Protein AF-A0A2V9HWV8-F1 (afdb_monomer_lite)

Sequence (51 aa):
MNLVPLGNVVAALVFASIGIFIFIVAFMVMDKLTPYHLWKEIVQEHNMALA

Foldseek 3Di:
DPPDPVVVVVVVVVVVVVVVVVVVVVVVVVCVVDVDNVCCCCPPVVVPPPD

pLDDT: mean 81.06, std 14.38, range [50.12, 98.0]

Secondary structure (DSSP, 8-state):
--SS-HHHHHHHHHHHHHHHHHHHHHHHHHHHHSSS-HHHHHHTSTT----

Structure (mmCIF, N/CA/C/O backbone):
data_AF-A0A2V9HWV8-F1
#
_entry.id   AF-A0A2V9HWV8-F1
#
loop_
_atom_site.group_PDB
_atom_site.id
_atom_site.type_symbol
_atom_site.label_atom_id
_atom_site.label_alt_id
_atom_site.label_comp_id
_atom_site.label_asym_id
_atom_site.label_entity_id
_atom_site.label_seq_id
_atom_site.pdbx_PDB_ins_code
_atom_site.Cartn_x
_atom_site.Cartn_y
_atom_site.Cartn_z
_atom_site.occupancy
_atom_site.B_iso_or_equiv
_atom_site.auth_seq_id
_atom_site.auth_comp_id
_atom_site.auth_asym_id
_atom_site.auth_atom_id
_atom_site.pdbx_PDB_model_num
ATOM 1 N N . MET A 1 1 ? 28.497 -2.602 -18.076 1.00 50.12 1 MET A N 1
ATOM 2 C CA . MET A 1 1 ? 27.802 -3.366 -17.020 1.00 50.12 1 MET A CA 1
ATOM 3 C C . MET A 1 1 ? 26.937 -2.371 -16.260 1.00 50.12 1 MET A C 1
ATOM 5 O O . MET A 1 1 ? 27.485 -1.561 -15.527 1.00 50.12 1 MET A O 1
ATOM 9 N N . ASN A 1 2 ? 25.627 -2.316 -16.530 1.00 66.06 2 ASN A N 1
ATOM 10 C CA . ASN A 1 2 ? 24.742 -1.419 -15.778 1.00 66.06 2 ASN A CA 1
ATOM 11 C C . ASN A 1 2 ? 24.537 -2.018 -14.388 1.00 66.06 2 ASN A C 1
ATOM 13 O O . ASN A 1 2 ? 23.924 -3.071 -14.254 1.00 66.06 2 ASN A O 1
ATOM 17 N N . LEU A 1 3 ? 25.095 -1.354 -13.378 1.00 69.00 3 LEU A N 1
ATOM 18 C CA . LE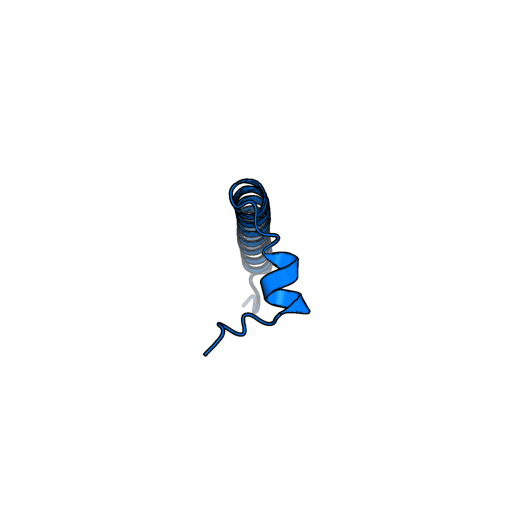U A 1 3 ? 25.100 -1.805 -11.984 1.00 69.00 3 LEU A CA 1
ATOM 19 C C . LEU A 1 3 ? 23.707 -1.757 -11.342 1.00 69.00 3 LEU A C 1
ATOM 21 O O . LEU A 1 3 ? 23.450 -2.479 -10.385 1.00 69.00 3 LEU A O 1
ATOM 25 N N . VAL A 1 4 ? 22.797 -0.942 -11.886 1.00 75.12 4 VAL A N 1
ATOM 26 C CA . VAL A 1 4 ? 21.403 -0.870 -11.445 1.00 75.12 4 VAL A CA 1
ATOM 27 C C . VAL A 1 4 ? 20.492 -0.798 -12.671 1.0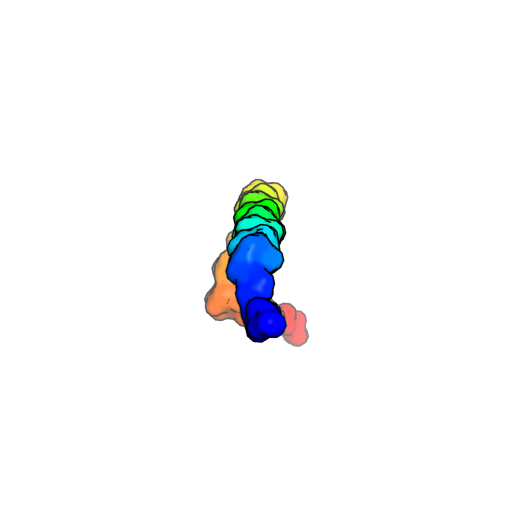0 75.12 4 VAL A C 1
ATOM 29 O O . VAL A 1 4 ? 20.532 0.194 -13.406 1.00 75.12 4 VAL A O 1
ATOM 32 N N . PRO A 1 5 ? 19.655 -1.819 -12.920 1.00 84.06 5 PRO A N 1
ATOM 33 C CA . PRO A 1 5 ? 18.614 -1.732 -13.930 1.00 84.06 5 PRO A CA 1
ATOM 34 C C . PRO A 1 5 ? 17.496 -0.826 -13.401 1.00 84.06 5 PRO A C 1
ATOM 36 O O . PRO A 1 5 ? 16.554 -1.289 -12.762 1.00 84.06 5 PRO A O 1
ATOM 39 N N . LEU A 1 6 ? 17.612 0.481 -13.659 1.00 87.31 6 LEU A N 1
ATOM 40 C CA . LEU A 1 6 ? 16.670 1.501 -13.177 1.00 87.31 6 LEU A CA 1
ATOM 41 C C . LEU A 1 6 ? 15.211 1.168 -13.541 1.00 87.31 6 LEU A C 1
ATOM 43 O O . LEU A 1 6 ? 14.316 1.376 -12.729 1.00 87.31 6 LEU A O 1
ATOM 47 N N . GLY A 1 7 ? 14.981 0.556 -14.711 1.00 88.38 7 GLY A N 1
ATOM 48 C CA . GLY A 1 7 ? 13.657 0.070 -15.118 1.00 88.38 7 GLY A CA 1
ATOM 49 C C . GLY A 1 7 ? 13.066 -0.978 -14.168 1.00 88.38 7 GLY A C 1
ATOM 50 O O . GLY A 1 7 ? 11.881 -0.918 -13.852 1.00 88.38 7 GLY A O 1
ATOM 51 N N . ASN A 1 8 ? 13.889 -1.883 -13.632 1.00 91.50 8 ASN A N 1
ATOM 52 C CA . ASN A 1 8 ? 13.432 -2.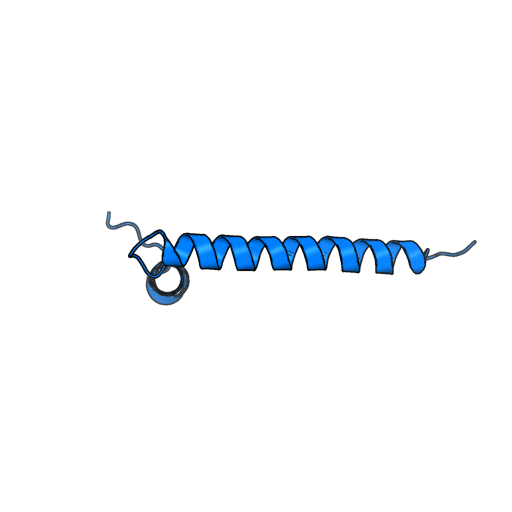906 -12.688 1.00 91.50 8 ASN A CA 1
ATOM 53 C C . ASN A 1 8 ? 13.130 -2.295 -11.316 1.00 91.50 8 ASN A C 1
ATOM 55 O O . ASN A 1 8 ? 12.183 -2.712 -10.658 1.00 91.50 8 ASN A O 1
ATOM 59 N N . VAL A 1 9 ? 13.908 -1.292 -10.897 1.00 92.75 9 VAL A N 1
ATOM 60 C CA . VAL A 1 9 ? 13.664 -0.564 -9.641 1.00 92.75 9 VAL A CA 1
ATOM 61 C C . VAL A 1 9 ? 12.333 0.181 -9.710 1.00 92.75 9 VAL A C 1
ATOM 63 O O . VAL A 1 9 ? 11.531 0.089 -8.785 1.00 92.75 9 VAL A O 1
ATOM 66 N N . VAL A 1 10 ? 12.057 0.861 -10.825 1.00 94.44 10 VAL A N 1
ATOM 67 C CA . VAL A 1 10 ? 10.772 1.542 -11.040 1.00 94.44 10 VAL A CA 1
ATOM 68 C C . VAL A 1 10 ? 9.621 0.535 -11.067 1.00 94.44 10 VAL A C 1
ATOM 70 O O . VAL A 1 10 ? 8.619 0.749 -10.391 1.00 94.44 10 VAL A O 1
ATOM 73 N N . ALA A 1 11 ? 9.769 -0.592 -11.771 1.00 94.62 11 ALA A N 1
ATOM 74 C CA . ALA A 1 11 ? 8.751 -1.641 -11.795 1.00 94.62 11 ALA A CA 1
ATOM 75 C C . ALA A 1 11 ? 8.466 -2.213 -10.393 1.00 94.62 11 ALA A C 1
ATOM 77 O O . ALA A 1 11 ? 7.305 -2.376 -10.019 1.00 94.62 11 ALA A O 1
ATOM 78 N N . ALA A 1 12 ? 9.509 -2.459 -9.594 1.00 95.31 12 ALA A N 1
ATOM 79 C CA . ALA A 1 12 ? 9.375 -2.936 -8.221 1.00 95.31 12 ALA A CA 1
ATOM 80 C C . ALA A 1 12 ? 8.679 -1.910 -7.315 1.00 95.31 12 ALA A C 1
ATOM 82 O O . ALA A 1 12 ? 7.796 -2.281 -6.544 1.00 95.31 12 ALA A O 1
ATOM 83 N N . LEU A 1 13 ? 9.023 -0.622 -7.437 1.00 96.38 13 LEU A N 1
ATOM 84 C CA . LEU A 1 13 ? 8.368 0.454 -6.688 1.00 96.38 13 LEU A CA 1
ATOM 85 C C . LEU A 1 13 ? 6.883 0.560 -7.036 1.00 96.38 13 LEU A C 1
ATOM 87 O O . LEU A 1 13 ? 6.052 0.657 -6.135 1.00 96.38 13 LEU A O 1
ATOM 91 N N . VAL A 1 14 ? 6.537 0.503 -8.324 1.00 97.00 14 VAL A N 1
ATOM 92 C CA . VAL A 1 14 ? 5.141 0.530 -8.782 1.00 97.00 14 VAL A CA 1
ATOM 93 C C . VAL A 1 14 ? 4.376 -0.676 -8.243 1.00 97.00 14 VAL A C 1
ATOM 95 O O . VAL A 1 14 ? 3.305 -0.511 -7.665 1.00 97.00 14 VAL A O 1
ATOM 98 N N . PHE A 1 15 ? 4.943 -1.878 -8.362 1.00 96.69 15 PHE A N 1
ATOM 99 C CA . PHE A 1 15 ? 4.322 -3.098 -7.854 1.00 96.69 15 PHE A CA 1
ATOM 100 C C . PHE A 1 15 ? 4.094 -3.047 -6.335 1.00 96.69 15 PHE A C 1
ATOM 102 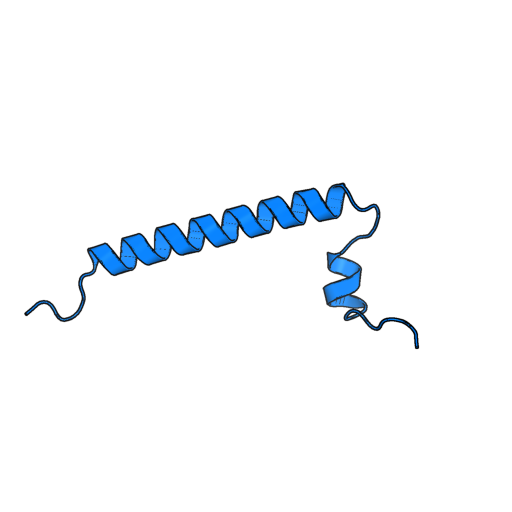O O . PHE A 1 15 ? 2.988 -3.314 -5.866 1.00 96.69 15 PHE A O 1
ATOM 109 N N . ALA A 1 16 ? 5.105 -2.633 -5.566 1.00 97.25 16 ALA A N 1
ATOM 110 C CA . ALA A 1 16 ? 4.994 -2.472 -4.118 1.00 97.25 16 ALA A CA 1
ATOM 111 C C . ALA A 1 16 ? 3.939 -1.421 -3.737 1.00 97.25 16 ALA A C 1
ATOM 113 O O . ALA A 1 16 ? 3.134 -1.652 -2.837 1.00 97.25 16 ALA A O 1
ATOM 114 N N . SER A 1 17 ? 3.894 -0.296 -4.458 1.00 97.69 17 SER A N 1
ATOM 115 C CA . SER A 1 17 ? 2.928 0.784 -4.215 1.00 97.69 17 SER A CA 1
ATOM 116 C C . SER A 1 17 ? 1.490 0.324 -4.452 1.00 97.69 17 SER A C 1
ATOM 118 O O . SER A 1 17 ? 0.606 0.631 -3.655 1.00 97.69 17 SER A O 1
ATOM 120 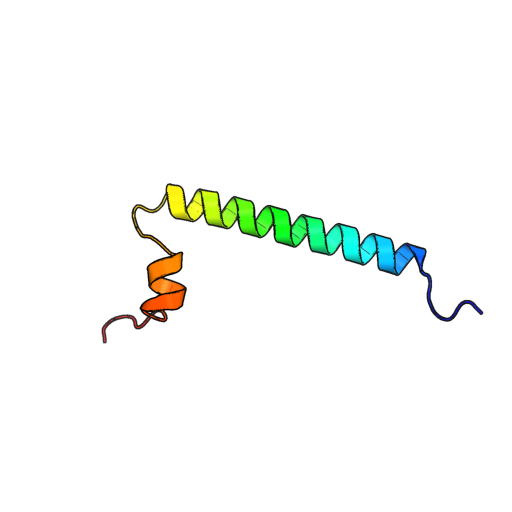N N . ILE A 1 18 ? 1.256 -0.463 -5.508 1.00 98.00 18 ILE A N 1
ATOM 121 C CA . ILE A 1 18 ? -0.053 -1.070 -5.782 1.00 98.00 18 ILE A CA 1
ATOM 122 C C . ILE A 1 18 ? -0.445 -2.030 -4.653 1.00 98.00 18 ILE A C 1
ATOM 124 O O . ILE A 1 18 ? -1.578 -1.977 -4.179 1.00 98.00 18 ILE A O 1
ATOM 128 N N . GLY A 1 19 ? 0.483 -2.866 -4.179 1.00 96.75 19 GLY A N 1
ATOM 129 C CA . GLY A 1 19 ? 0.231 -3.771 -3.055 1.00 96.75 19 GLY A CA 1
ATOM 130 C C . GLY A 1 19 ? -0.168 -3.029 -1.776 1.00 96.75 19 GLY A C 1
ATOM 131 O O . GLY A 1 19 ? -1.161 -3.383 -1.142 1.00 96.75 19 GLY A O 1
ATOM 132 N N . ILE A 1 20 ? 0.551 -1.954 -1.438 1.00 97.12 20 ILE A N 1
ATOM 133 C CA . ILE A 1 20 ? 0.234 -1.096 -0.286 1.00 97.12 20 ILE A CA 1
ATOM 134 C C . ILE A 1 20 ? -1.145 -0.453 -0.456 1.00 97.12 20 ILE A C 1
ATOM 136 O O . ILE A 1 20 ? -1.942 -0.442 0.479 1.00 97.12 20 ILE A O 1
ATOM 140 N N . PHE A 1 21 ? -1.456 0.048 -1.652 1.00 97.75 21 PHE A N 1
ATOM 141 C CA . PHE A 1 21 ? -2.752 0.657 -1.928 1.00 97.75 21 PHE A CA 1
ATOM 142 C C . PHE A 1 21 ? -3.903 -0.339 -1.739 1.00 97.75 21 PHE A C 1
ATOM 144 O O . PHE A 1 21 ? -4.874 -0.033 -1.048 1.00 97.75 21 PHE A O 1
ATOM 151 N N . ILE A 1 22 ? -3.772 -1.551 -2.286 1.00 97.31 22 ILE A N 1
ATOM 152 C CA . ILE A 1 22 ? -4.762 -2.623 -2.108 1.00 97.31 22 ILE A CA 1
ATOM 153 C C . ILE A 1 22 ? -4.923 -2.964 -0.624 1.00 97.31 22 ILE A C 1
ATOM 155 O O . ILE A 1 22 ? -6.050 -3.108 -0.155 1.00 97.31 22 ILE A O 1
ATOM 159 N N . PHE A 1 23 ? -3.821 -3.051 0.125 1.00 94.75 23 PHE A N 1
ATOM 160 C CA . PHE A 1 23 ? -3.856 -3.327 1.559 1.00 94.75 23 PHE A CA 1
ATOM 161 C C . PHE A 1 23 ? -4.625 -2.253 2.339 1.00 94.75 23 PHE A C 1
ATOM 163 O O . PHE A 1 23 ? -5.483 -2.588 3.152 1.00 94.75 23 PHE A O 1
ATOM 170 N N . ILE A 1 24 ? -4.380 -0.970 2.055 1.00 93.44 24 ILE A N 1
ATOM 171 C CA . ILE A 1 24 ? -5.095 0.144 2.695 1.00 93.44 24 ILE A CA 1
ATOM 172 C C . ILE A 1 24 ? -6.589 0.078 2.377 1.00 93.44 24 ILE A C 1
ATOM 174 O O . ILE A 1 24 ? -7.414 0.195 3.280 1.00 93.44 24 ILE A O 1
ATOM 178 N N . VAL A 1 25 ? -6.954 -0.149 1.113 1.00 94.62 25 VAL A N 1
ATOM 179 C CA . VAL A 1 25 ? -8.363 -0.264 0.712 1.00 94.62 25 VAL A CA 1
ATOM 180 C C . VAL A 1 25 ? -9.030 -1.446 1.412 1.00 94.62 25 VAL A C 1
ATOM 182 O O . VAL A 1 25 ? -10.126 -1.298 1.948 1.00 94.62 25 VAL A O 1
ATOM 185 N N . ALA A 1 26 ? -8.367 -2.602 1.464 1.00 91.62 26 ALA A N 1
ATOM 186 C CA . ALA A 1 26 ? -8.874 -3.772 2.172 1.00 91.62 26 ALA A CA 1
ATOM 187 C C . ALA A 1 26 ? -9.051 -3.495 3.672 1.00 91.62 26 ALA A C 1
ATOM 189 O O . ALA A 1 26 ? -10.078 -3.865 4.236 1.00 91.62 26 ALA A O 1
ATOM 190 N N . PHE A 1 27 ? -8.104 -2.795 4.300 1.00 87.81 27 PHE A N 1
ATOM 191 C CA . PHE A 1 27 ? -8.199 -2.388 5.700 1.00 87.81 27 PHE A CA 1
ATOM 192 C C . PHE A 1 27 ? -9.378 -1.439 5.939 1.00 87.81 27 PHE A C 1
ATOM 194 O O . PHE A 1 27 ? -10.147 -1.653 6.867 1.00 87.81 27 PHE A O 1
ATOM 201 N N . MET A 1 28 ? -9.589 -0.446 5.069 1.00 86.75 28 MET A N 1
ATOM 202 C CA . MET A 1 28 ? -10.742 0.461 5.156 1.00 86.75 28 MET A CA 1
ATOM 203 C C . MET A 1 28 ? -12.078 -0.269 4.977 1.00 86.75 28 MET A C 1
ATOM 205 O O . MET A 1 28 ? -13.059 0.056 5.642 1.00 86.75 28 MET A O 1
ATOM 209 N N . VAL A 1 29 ? -12.136 -1.248 4.069 1.00 90.00 29 VAL A N 1
ATOM 210 C CA . VAL A 1 29 ? -13.325 -2.093 3.896 1.00 9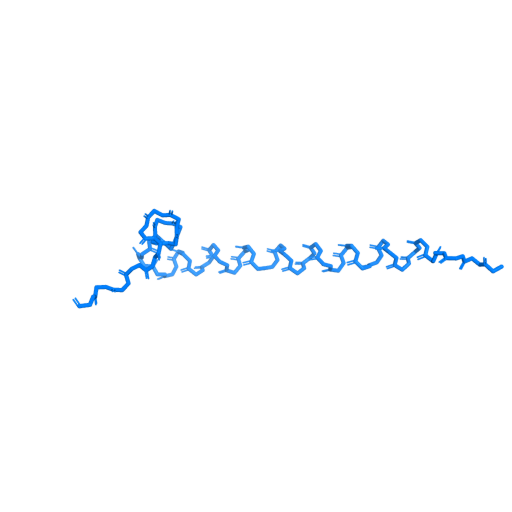0.00 29 VAL A CA 1
ATOM 211 C C . VAL A 1 29 ? -13.560 -2.932 5.149 1.00 90.00 29 VAL A C 1
ATOM 213 O O . VAL A 1 29 ? -14.691 -3.003 5.620 1.00 90.00 29 VAL A O 1
ATOM 216 N N . MET A 1 30 ? -12.505 -3.522 5.711 1.00 85.94 30 MET A N 1
ATOM 217 C CA . MET A 1 30 ? -12.575 -4.313 6.936 1.00 85.94 30 MET A CA 1
ATOM 218 C C . MET A 1 30 ? -13.057 -3.467 8.117 1.00 85.94 30 MET A C 1
ATOM 220 O O . MET A 1 30 ? -14.042 -3.848 8.732 1.00 85.94 30 MET A O 1
ATOM 224 N N . ASP A 1 31 ? -12.474 -2.286 8.343 1.00 83.94 31 ASP A N 1
ATOM 225 C CA . ASP A 1 31 ? -12.857 -1.335 9.401 1.00 83.94 31 ASP A CA 1
ATOM 226 C C . ASP A 1 31 ? -14.311 -0.858 9.274 1.00 83.94 31 ASP A C 1
ATOM 228 O O . ASP A 1 31 ? -14.949 -0.524 10.262 1.00 83.94 31 ASP A O 1
ATOM 232 N N . LYS A 1 32 ? -14.873 -0.851 8.058 1.00 81.88 32 LYS A N 1
ATOM 233 C CA . LYS A 1 32 ? -16.290 -0.531 7.843 1.00 81.88 32 LYS A CA 1
ATOM 234 C C . LYS A 1 32 ? -17.216 -1.735 8.039 1.00 81.88 32 LYS A C 1
ATOM 236 O O . LYS A 1 32 ? -18.391 -1.550 8.353 1.00 81.88 32 LYS A O 1
ATOM 241 N N . LEU A 1 33 ? -16.724 -2.951 7.800 1.00 85.00 33 LEU A N 1
ATOM 242 C CA . LEU A 1 33 ? -17.477 -4.191 7.998 1.00 85.00 33 LEU A CA 1
ATOM 243 C C . LEU A 1 33 ? -17.515 -4.601 9.472 1.00 85.00 33 LEU A C 1
ATOM 245 O O . LEU A 1 33 ? -18.551 -5.066 9.946 1.00 85.00 33 LEU A O 1
ATOM 249 N N . THR A 1 34 ? -16.419 -4.420 10.205 1.00 81.00 34 THR A N 1
ATOM 250 C CA . THR A 1 34 ? -16.410 -4.561 11.658 1.00 81.00 34 THR A CA 1
ATOM 251 C C . THR A 1 34 ? -16.905 -3.265 12.297 1.00 81.00 34 THR A C 1
ATOM 253 O O . THR A 1 34 ? -16.332 -2.218 12.041 1.00 81.00 34 THR A O 1
ATOM 256 N N . PRO A 1 35 ? -17.911 -3.285 13.187 1.00 67.88 35 PRO A N 1
ATOM 257 C CA . PRO A 1 35 ? -18.344 -2.091 13.926 1.00 67.88 35 PRO A CA 1
ATOM 258 C C . PRO A 1 35 ? -17.304 -1.591 14.953 1.00 67.88 35 PRO A C 1
ATOM 260 O O . PRO A 1 35 ? -17.573 -0.653 15.701 1.00 67.88 35 PRO A O 1
ATOM 263 N N . TYR A 1 36 ? -16.132 -2.226 15.003 1.00 62.50 36 TYR A N 1
ATOM 264 C CA . TYR A 1 36 ? -14.980 -1.837 15.801 1.00 62.50 36 TYR A CA 1
ATOM 265 C C . TYR A 1 36 ? -14.043 -0.960 14.973 1.00 62.50 36 TYR A C 1
ATOM 267 O O . TYR A 1 36 ? -13.671 -1.326 13.862 1.00 62.50 36 TYR A O 1
ATOM 275 N N . HIS A 1 37 ? -13.630 0.173 15.544 1.00 69.31 37 HIS A N 1
ATOM 276 C CA . HIS A 1 37 ? -12.587 1.015 14.967 1.00 69.31 37 HIS A CA 1
ATOM 277 C C . HIS A 1 37 ? -11.222 0.367 15.204 1.00 69.31 37 HIS A C 1
ATOM 279 O O . HIS A 1 37 ? -10.574 0.631 16.220 1.00 69.31 37 HIS A O 1
ATOM 285 N N . LEU A 1 38 ? -10.762 -0.435 14.245 1.00 72.69 38 LEU A N 1
ATOM 286 C CA . LEU A 1 38 ? -9.482 -1.146 14.297 1.00 72.69 38 LEU A CA 1
ATOM 287 C C . LEU A 1 38 ? -8.317 -0.178 14.512 1.00 72.69 38 LEU A C 1
ATOM 289 O O . LEU A 1 38 ? -7.361 -0.484 15.217 1.00 72.69 38 LEU A O 1
ATOM 293 N N . TRP A 1 39 ? -8.412 1.033 13.957 1.00 71.31 39 TRP A N 1
ATOM 294 C CA . TRP A 1 39 ? -7.428 2.088 14.196 1.00 71.31 39 TRP A CA 1
ATOM 295 C C . TRP A 1 39 ? -7.319 2.456 15.681 1.00 71.31 39 TRP A C 1
ATOM 297 O O . TRP A 1 39 ? -6.221 2.633 16.204 1.00 71.31 39 TRP A O 1
ATOM 307 N N . LYS A 1 40 ? -8.457 2.555 16.374 1.00 69.44 40 LYS A N 1
ATOM 308 C CA . LYS A 1 40 ? -8.510 2.859 17.805 1.00 69.44 40 LYS A CA 1
ATOM 309 C C . LYS A 1 40 ? -7.893 1.716 18.615 1.00 69.44 40 LYS A C 1
ATOM 311 O O . LYS A 1 40 ? -7.073 1.953 19.493 1.00 69.44 40 LYS A O 1
ATOM 316 N N . GLU A 1 41 ? -8.222 0.483 18.263 1.00 72.75 41 GLU A N 1
ATOM 317 C CA . GLU A 1 41 ? -7.750 -0.722 18.952 1.00 72.75 41 GLU A CA 1
ATOM 318 C C . GLU A 1 41 ? -6.247 -0.983 18.760 1.00 72.75 41 GLU A C 1
ATOM 320 O O . GLU A 1 41 ? -5.536 -1.290 19.716 1.00 72.75 41 GLU A O 1
ATOM 325 N N . ILE A 1 42 ? -5.727 -0.800 17.543 1.00 73.81 42 ILE A N 1
ATOM 326 C CA . ILE A 1 42 ? -4.310 -1.030 17.222 1.00 73.81 42 ILE A CA 1
ATOM 327 C C . ILE A 1 42 ? -3.432 0.128 17.715 1.00 73.81 42 ILE A C 1
ATOM 329 O O . ILE A 1 42 ? -2.356 -0.115 18.254 1.00 73.81 42 ILE A O 1
ATOM 333 N N . VAL A 1 43 ? -3.860 1.384 17.529 1.00 72.56 43 VAL A N 1
ATOM 334 C CA . VAL A 1 43 ? -3.020 2.563 17.818 1.00 72.56 43 VAL A CA 1
ATOM 335 C C . VAL A 1 43 ? -3.198 3.073 19.247 1.00 72.56 43 VAL A C 1
ATOM 337 O O . VAL A 1 43 ? -2.223 3.524 19.842 1.00 72.56 43 VAL A O 1
ATOM 340 N N . GLN A 1 44 ? -4.414 3.033 19.804 1.00 65.75 44 GLN A N 1
ATOM 341 C CA . GLN A 1 44 ? -4.674 3.550 21.155 1.00 65.75 44 GLN A CA 1
ATOM 342 C C . GLN A 1 44 ? -4.655 2.451 22.213 1.00 65.75 44 GLN A C 1
ATOM 344 O O . GLN A 1 44 ? -4.033 2.641 23.252 1.00 65.75 44 GLN A O 1
ATOM 349 N N . GLU A 1 45 ? -5.310 1.315 21.963 1.00 70.19 45 GLU A N 1
ATOM 350 C CA . GLU A 1 45 ? -5.359 0.221 22.949 1.00 70.19 45 GLU A CA 1
ATOM 351 C C . GLU A 1 45 ? -4.196 -0.768 22.813 1.00 70.19 45 GLU A C 1
ATOM 353 O O . GLU A 1 45 ? -3.981 -1.610 23.685 1.00 70.19 45 GLU A O 1
ATOM 358 N N . HIS A 1 46 ? -3.413 -0.641 21.736 1.00 65.75 46 HIS A N 1
ATOM 359 C CA . HIS A 1 46 ? -2.247 -1.469 21.444 1.00 65.75 46 HIS A CA 1
ATOM 360 C C . HIS A 1 46 ? -2.545 -2.976 21.536 1.00 65.75 46 HIS A C 1
ATOM 362 O O . HIS A 1 46 ? -1.675 -3.769 21.902 1.00 65.75 46 HIS A O 1
ATOM 368 N N . ASN A 1 47 ? -3.785 -3.360 21.208 1.00 61.94 47 ASN A N 1
ATOM 369 C CA . ASN A 1 47 ? -4.288 -4.728 21.274 1.00 61.94 47 ASN A CA 1
ATOM 370 C C . ASN A 1 47 ? -3.925 -5.448 22.592 1.00 61.94 47 ASN A C 1
ATOM 372 O O . ASN A 1 47 ? -3.516 -6.613 22.577 1.00 61.94 47 ASN A O 1
ATOM 376 N N . MET A 1 48 ? -4.036 -4.759 23.737 1.00 58.41 48 MET A N 1
ATOM 377 C CA . MET A 1 48 ? -4.066 -5.427 25.038 1.00 58.41 48 MET A CA 1
ATOM 378 C C . MET A 1 48 ? -5.364 -6.230 25.123 1.00 58.41 48 MET A C 1
ATOM 380 O O . MET A 1 48 ? -6.382 -5.749 25.615 1.00 58.41 48 MET A O 1
ATOM 384 N N . ALA A 1 49 ? -5.333 -7.465 24.624 1.00 58.88 49 ALA A N 1
ATOM 385 C CA . ALA A 1 49 ? -6.332 -8.450 24.989 1.00 58.88 49 ALA A CA 1
ATOM 386 C C . ALA A 1 49 ? -6.347 -8.522 26.521 1.00 58.88 49 ALA A C 1
ATOM 388 O O . ALA A 1 49 ? -5.333 -8.852 27.137 1.00 58.88 49 ALA A O 1
ATOM 389 N N . LEU A 1 50 ? -7.473 -8.126 27.115 1.00 53.16 50 LEU A N 1
ATOM 390 C CA . LEU A 1 50 ? -7.757 -8.286 28.537 1.00 53.16 50 LEU A CA 1
ATOM 391 C C . LEU A 1 50 ? -7.338 -9.706 28.961 1.00 53.16 50 LEU A C 1
ATOM 393 O O . LEU A 1 50 ? -7.834 -10.681 28.393 1.00 53.16 50 LEU A O 1
ATOM 397 N N . ALA A 1 51 ? -6.391 -9.795 29.899 1.00 50.53 51 ALA A N 1
ATOM 398 C CA . ALA A 1 51 ? -6.049 -11.029 30.604 1.00 50.53 51 ALA A CA 1
ATOM 399 C C . ALA A 1 51 ? -7.050 -11.290 31.734 1.00 50.53 51 ALA A C 1
ATOM 401 O O . ALA A 1 51 ? -7.484 -10.297 32.367 1.00 50.53 51 ALA A O 1
#

Radius of gyration: 18.03 Å; chains: 1; bounding box: 46×15×48 Å